Protein AF-A0A970FCV9-F1 (afdb_monomer_lite)

Structure (mmCIF, N/CA/C/O backbone):
data_AF-A0A970FCV9-F1
#
_entry.id   AF-A0A970FCV9-F1
#
loop_
_atom_site.group_PDB
_atom_site.id
_atom_site.type_symbol
_atom_site.label_atom_id
_atom_site.label_alt_id
_atom_site.label_comp_id
_atom_site.label_asym_id
_atom_site.label_entity_id
_atom_site.label_seq_id
_atom_site.pdbx_PDB_ins_code
_atom_site.Cartn_x
_atom_site.Cartn_y
_atom_site.Cartn_z
_atom_site.occupancy
_atom_site.B_iso_or_equiv
_atom_site.auth_seq_id
_atom_site.auth_comp_id
_atom_site.auth_asym_id
_atom_site.auth_atom_id
_atom_site.pdbx_PDB_model_num
ATOM 1 N N . PRO A 1 1 ? 2.434 33.959 -15.374 1.00 47.75 1 PRO A N 1
ATOM 2 C CA . PRO A 1 1 ? 2.103 32.748 -16.160 1.00 47.75 1 PRO A CA 1
ATOM 3 C C . PRO A 1 1 ? 0.996 31.926 -15.481 1.00 47.75 1 PRO A C 1
ATOM 5 O O . PRO A 1 1 ? 1.124 31.659 -14.286 1.00 47.75 1 PRO A O 1
ATOM 8 N N . PRO A 1 2 ? -0.089 31.556 -16.188 1.00 53.47 2 PRO A N 1
ATOM 9 C CA . PRO A 1 2 ? -1.050 30.593 -15.656 1.00 53.47 2 PRO A CA 1
ATOM 10 C C . PRO A 1 2 ? -0.272 29.344 -15.230 1.00 53.47 2 PRO A C 1
ATOM 12 O O . PRO A 1 2 ? 0.529 28.810 -15.999 1.00 53.47 2 PRO A O 1
ATOM 15 N N . GLY A 1 3 ? -0.393 28.981 -13.952 1.00 60.66 3 GLY A N 1
ATOM 16 C CA . GLY A 1 3 ? 0.390 27.909 -13.353 1.00 60.66 3 GLY A CA 1
ATOM 17 C C . GLY A 1 3 ? 0.149 26.617 -14.120 1.00 60.66 3 GLY A C 1
ATOM 18 O O . GLY A 1 3 ? -0.991 26.179 -14.240 1.00 60.66 3 GLY A O 1
ATOM 19 N N . ILE A 1 4 ? 1.213 26.035 -14.669 1.00 74.19 4 ILE A N 1
ATOM 20 C CA . ILE A 1 4 ? 1.148 24.752 -15.367 1.00 74.19 4 ILE A CA 1
ATOM 21 C C . ILE A 1 4 ? 0.508 23.741 -14.409 1.00 74.19 4 ILE A C 1
ATOM 23 O O . ILE A 1 4 ? 1.052 23.465 -13.339 1.00 74.19 4 ILE A O 1
ATOM 27 N N . ALA A 1 5 ? -0.663 23.219 -14.777 1.00 74.38 5 ALA A N 1
ATOM 28 C CA . ALA A 1 5 ? -1.365 22.219 -13.990 1.00 74.38 5 ALA A CA 1
ATOM 29 C C . ALA A 1 5 ? -0.569 20.907 -14.034 1.00 74.38 5 ALA A C 1
ATOM 31 O O . ALA A 1 5 ? -0.597 20.166 -15.017 1.00 74.38 5 ALA A O 1
ATOM 32 N N . LEU A 1 6 ? 0.193 20.641 -12.975 1.00 74.31 6 LEU A N 1
ATOM 33 C CA . LEU A 1 6 ? 0.969 19.414 -12.847 1.00 74.31 6 LEU A CA 1
ATOM 34 C C . LEU A 1 6 ? 0.022 18.232 -12.635 1.00 74.31 6 LEU A C 1
ATOM 36 O O . LEU A 1 6 ? -0.736 18.189 -11.668 1.00 74.31 6 LEU A O 1
ATOM 40 N N . GLN A 1 7 ? 0.089 17.252 -13.530 1.00 75.25 7 GLN A N 1
ATOM 41 C CA . GLN A 1 7 ? -0.664 16.011 -13.391 1.00 75.25 7 GLN A CA 1
ATOM 42 C C . GLN A 1 7 ? 0.050 15.050 -12.435 1.00 75.25 7 GLN A C 1
ATOM 44 O O . GLN A 1 7 ? 1.282 14.957 -12.425 1.00 75.25 7 GLN A O 1
ATOM 49 N N . ASN A 1 8 ? -0.720 14.294 -11.647 1.00 75.94 8 ASN A N 1
ATOM 50 C CA . ASN A 1 8 ? -0.153 13.209 -10.855 1.00 75.94 8 ASN A CA 1
ATOM 51 C C . ASN A 1 8 ? 0.311 12.082 -11.792 1.00 75.94 8 ASN A C 1
ATOM 53 O O . ASN A 1 8 ? -0.458 11.588 -12.609 1.00 75.94 8 ASN A O 1
ATOM 57 N N . THR A 1 9 ? 1.577 11.682 -11.684 1.00 84.19 9 THR A N 1
ATOM 58 C CA . THR A 1 9 ? 2.221 10.782 -12.661 1.00 84.19 9 THR A CA 1
ATOM 59 C C . THR A 1 9 ? 2.346 9.337 -12.192 1.00 84.19 9 THR A C 1
ATOM 61 O O . THR A 1 9 ? 2.865 8.501 -12.929 1.00 84.19 9 THR A O 1
ATOM 64 N N . TRP A 1 10 ? 1.927 9.030 -10.964 1.00 89.44 10 TRP A N 1
ATOM 65 C CA . TRP A 1 10 ? 2.081 7.704 -10.375 1.00 89.44 10 TRP A CA 1
ATOM 66 C C . TRP A 1 10 ? 1.060 7.475 -9.258 1.00 89.44 10 TRP A C 1
ATOM 68 O O . TRP A 1 10 ? 0.589 8.421 -8.629 1.00 89.44 10 TRP A O 1
ATOM 78 N N . ASN A 1 11 ? 0.762 6.206 -8.995 1.00 90.94 11 ASN A N 1
ATOM 79 C CA . ASN A 1 11 ? -0.079 5.757 -7.891 1.00 90.94 11 ASN A CA 1
ATOM 80 C C . ASN A 1 11 ? 0.560 4.516 -7.257 1.00 90.94 11 ASN A C 1
ATOM 82 O O . ASN A 1 11 ? 1.298 3.785 -7.925 1.00 90.94 11 ASN A O 1
ATOM 86 N N . LEU A 1 12 ? 0.275 4.283 -5.977 1.00 93.69 12 LEU A N 1
ATOM 87 C CA . LEU A 1 12 ? 0.682 3.083 -5.255 1.00 93.69 12 LEU A CA 1
ATOM 88 C C . LEU A 1 12 ? -0.563 2.258 -4.962 1.00 93.69 12 LEU A C 1
ATOM 90 O O . LEU A 1 12 ? -1.508 2.763 -4.364 1.00 93.69 12 LEU A O 1
ATOM 94 N N . TYR A 1 13 ? -0.545 0.996 -5.372 1.00 95.12 13 TYR A N 1
ATOM 95 C CA . TYR A 1 13 ? -1.676 0.097 -5.204 1.00 95.12 13 TYR A CA 1
ATOM 96 C C . TYR A 1 13 ? -1.314 -1.072 -4.295 1.00 95.12 13 TYR A C 1
ATOM 98 O O . TYR A 1 13 ? -0.190 -1.571 -4.321 1.00 95.12 13 TYR A O 1
ATOM 106 N N . THR A 1 14 ? -2.295 -1.525 -3.527 1.00 96.50 14 THR A N 1
ATOM 107 C CA . THR A 1 14 ? -2.275 -2.799 -2.805 1.00 96.50 14 THR A CA 1
ATOM 108 C C . THR A 1 14 ? -3.657 -3.447 -2.892 1.00 96.50 14 THR A C 1
ATOM 110 O O . THR A 1 14 ? -4.538 -2.936 -3.589 1.00 96.50 14 THR A O 1
ATOM 113 N N . ARG A 1 15 ? -3.865 -4.583 -2.227 1.00 97.19 15 ARG A N 1
ATOM 114 C CA . ARG A 1 15 ? -5.170 -5.249 -2.152 1.00 97.19 15 ARG A CA 1
ATOM 115 C C . ARG A 1 15 ? -5.536 -5.554 -0.712 1.00 97.19 15 ARG A C 1
ATOM 117 O O . ARG A 1 15 ? -4.658 -5.774 0.119 1.00 97.19 15 ARG A O 1
ATOM 124 N N . ILE A 1 16 ? -6.831 -5.588 -0.437 1.00 97.94 16 ILE A N 1
ATOM 125 C CA . ILE A 1 16 ? -7.349 -6.050 0.849 1.00 97.94 16 ILE A CA 1
ATOM 126 C C . ILE A 1 16 ? -7.140 -7.560 0.926 1.00 97.94 16 ILE A C 1
ATOM 128 O O . ILE A 1 16 ? -7.628 -8.294 0.070 1.00 97.94 16 ILE A O 1
ATOM 132 N N . ILE A 1 17 ? -6.391 -8.018 1.926 1.00 97.56 17 ILE A N 1
ATOM 133 C CA . ILE A 1 17 ? -6.074 -9.443 2.104 1.00 97.56 17 ILE A CA 1
ATOM 134 C C . ILE A 1 17 ? -6.972 -10.122 3.129 1.00 97.56 17 ILE A C 1
ATOM 136 O O . ILE A 1 17 ? -7.041 -11.343 3.135 1.00 97.56 17 ILE A O 1
ATOM 140 N N . GLN A 1 18 ? -7.634 -9.355 3.996 1.00 96.50 18 GLN A N 1
ATOM 141 C CA . GLN A 1 18 ? -8.592 -9.852 4.982 1.00 96.50 18 GLN A CA 1
ATOM 142 C C . GLN A 1 18 ? -9.610 -8.763 5.312 1.00 96.50 18 GLN A C 1
ATOM 144 O O . GLN A 1 18 ? -9.293 -7.574 5.236 1.00 96.50 18 GLN A O 1
ATOM 149 N N . VAL A 1 19 ? -10.813 -9.182 5.694 1.00 97.19 19 VAL A N 1
ATOM 150 C CA . VAL A 1 19 ? -11.896 -8.318 6.168 1.00 97.19 19 VAL A CA 1
ATOM 151 C C . VAL A 1 19 ? -12.484 -8.966 7.419 1.00 97.19 19 VAL A C 1
ATOM 153 O O . VAL A 1 19 ? -12.860 -10.135 7.381 1.00 97.19 19 VAL A O 1
ATOM 156 N N . HIS A 1 20 ? -12.549 -8.221 8.519 1.00 95.75 20 HIS A N 1
ATOM 157 C CA . HIS A 1 20 ? -13.033 -8.701 9.812 1.00 95.75 20 HIS A CA 1
ATOM 158 C C . HIS A 1 20 ? -14.116 -7.779 10.361 1.00 95.75 20 HIS A C 1
ATOM 160 O O . HIS A 1 20 ? -13.972 -6.558 10.311 1.00 95.75 20 HIS A O 1
ATOM 166 N N . GLN A 1 21 ? -15.181 -8.361 10.910 1.00 96.75 21 GLN A N 1
ATOM 167 C CA . GLN A 1 21 ? -16.080 -7.624 11.793 1.00 96.75 21 GLN A CA 1
ATOM 168 C C . GLN A 1 21 ? -15.427 -7.510 13.168 1.00 96.75 21 GLN A C 1
ATOM 170 O O . GLN A 1 21 ? -14.852 -8.478 13.661 1.00 96.75 21 GLN A O 1
ATOM 175 N N . VAL A 1 22 ? -15.497 -6.318 13.743 1.00 96.31 22 VAL A N 1
ATOM 176 C CA . VAL A 1 22 ? -14.912 -5.964 15.032 1.00 96.31 22 VAL A CA 1
ATOM 177 C C . VAL A 1 22 ? -15.999 -5.285 15.847 1.00 96.31 22 VAL A C 1
ATOM 179 O O . VAL A 1 22 ? -16.573 -4.288 15.400 1.00 96.31 22 VAL A O 1
ATOM 182 N N . ALA A 1 23 ? -16.296 -5.823 17.023 1.00 97.31 23 ALA A N 1
ATOM 183 C CA . ALA A 1 23 ? -17.310 -5.255 17.898 1.00 97.31 23 ALA A CA 1
ATOM 184 C C . ALA A 1 23 ? -16.804 -3.968 18.562 1.00 97.31 23 ALA A C 1
ATOM 186 O O . ALA A 1 23 ? -15.604 -3.775 18.794 1.00 97.31 23 ALA A O 1
ATOM 187 N N . LYS A 1 24 ? -17.727 -3.076 18.924 1.00 96.62 24 LYS A N 1
ATOM 188 C CA . LYS A 1 24 ? -17.396 -1.900 19.735 1.00 96.62 24 LYS A CA 1
ATOM 189 C C . LYS A 1 24 ? -16.631 -2.311 21.003 1.00 96.62 24 LYS A C 1
ATOM 191 O O . LYS A 1 24 ? -17.089 -3.143 21.777 1.00 96.62 24 LYS A O 1
ATOM 196 N N . GLY A 1 25 ? -15.507 -1.645 21.262 1.00 94.19 25 GLY A N 1
ATOM 197 C CA . GLY A 1 25 ? -14.649 -1.904 22.421 1.00 94.19 25 GLY A CA 1
ATOM 198 C C . GLY A 1 25 ? -13.520 -2.901 22.162 1.00 94.19 25 GLY A C 1
ATOM 199 O O . GLY A 1 25 ? -12.613 -2.997 22.987 1.00 94.19 25 GLY A O 1
ATOM 200 N N . GLU A 1 26 ? -13.510 -3.586 21.017 1.00 94.06 26 GLU A N 1
ATOM 201 C CA . GLU A 1 26 ? -12.419 -4.489 20.663 1.00 94.06 26 GLU A CA 1
ATOM 202 C C . GLU A 1 26 ? -11.187 -3.729 20.138 1.00 94.06 26 GLU A C 1
ATOM 204 O O . GLU A 1 26 ? -11.312 -2.702 19.453 1.00 94.06 26 GLU A O 1
ATOM 209 N N . PRO A 1 27 ? -9.972 -4.212 20.451 1.00 92.44 27 PRO A N 1
ATOM 210 C CA . PRO A 1 27 ? -8.745 -3.621 19.946 1.00 92.44 27 PRO A CA 1
ATOM 211 C C . PRO A 1 27 ? -8.467 -4.016 18.490 1.00 92.44 27 PRO A C 1
ATOM 213 O O . PRO A 1 27 ? -8.652 -5.163 18.091 1.00 92.44 27 PRO A O 1
ATOM 216 N N . VAL A 1 28 ? -7.924 -3.081 17.706 1.00 89.62 28 VAL A N 1
ATOM 217 C CA . VAL A 1 28 ? -7.549 -3.286 16.298 1.00 89.62 28 VAL A CA 1
ATOM 218 C C . VAL A 1 28 ? -6.097 -2.899 16.051 1.00 89.62 28 VAL A C 1
ATOM 220 O O . VAL A 1 28 ? -5.615 -1.840 16.469 1.00 89.62 28 VAL A O 1
ATOM 223 N N . GLY A 1 29 ? -5.423 -3.736 15.267 1.00 83.25 29 GLY A N 1
ATOM 224 C CA . GLY A 1 29 ? -4.111 -3.444 14.712 1.00 83.25 29 GLY A CA 1
ATOM 225 C C . GLY A 1 29 ? -2.968 -3.606 15.709 1.00 83.25 29 GLY A C 1
ATOM 226 O O . GLY A 1 29 ? -3.083 -4.209 16.777 1.00 83.25 29 GLY A O 1
ATOM 227 N N . TYR A 1 30 ? -1.807 -3.087 15.320 1.00 78.38 30 TYR A N 1
ATOM 228 C CA . TYR A 1 30 ? -0.571 -3.327 16.051 1.00 78.38 30 TYR A CA 1
ATOM 229 C C . TYR A 1 30 ? -0.560 -2.632 17.417 1.00 78.38 30 TYR A C 1
ATOM 231 O O . TYR A 1 30 ? -0.863 -1.439 17.526 1.00 78.38 30 TYR A O 1
ATOM 239 N N . ASN A 1 31 ? -0.147 -3.377 18.448 1.00 80.75 31 ASN A N 1
ATOM 240 C CA . ASN A 1 31 ? -0.062 -2.913 19.835 1.00 80.75 31 ASN A CA 1
ATOM 241 C C . ASN A 1 31 ? -1.402 -2.394 20.402 1.00 80.75 31 ASN A C 1
ATOM 243 O O . ASN A 1 31 ? -1.397 -1.505 21.248 1.00 80.75 31 ASN A O 1
ATOM 247 N N . GLN A 1 32 ? -2.538 -2.885 19.882 1.00 82.12 32 GLN A N 1
ATOM 248 C CA . GLN A 1 32 ? -3.888 -2.534 20.356 1.00 82.12 32 GLN A CA 1
ATOM 249 C C . GLN A 1 32 ? -4.126 -1.014 20.459 1.00 82.12 32 GLN A C 1
ATOM 251 O O . GLN A 1 32 ? -4.866 -0.527 21.306 1.00 82.12 32 GLN A O 1
ATOM 256 N N . ALA A 1 33 ? -3.462 -0.240 19.594 1.00 78.94 33 ALA A N 1
ATOM 257 C CA . ALA A 1 33 ? -3.415 1.216 19.705 1.00 78.94 33 ALA A CA 1
ATOM 258 C C . ALA A 1 33 ? -4.730 1.906 19.308 1.00 78.94 33 ALA A C 1
ATOM 260 O O . ALA A 1 33 ? -4.865 3.117 19.480 1.00 78.94 33 ALA A O 1
ATOM 261 N N . TYR A 1 34 ? -5.673 1.158 18.741 1.00 86.12 34 TYR A N 1
ATOM 262 C CA . TYR A 1 34 ? -7.007 1.624 18.403 1.00 86.12 34 TYR A CA 1
ATOM 263 C C . TYR A 1 34 ? -8.034 0.690 19.028 1.00 86.12 34 TYR A C 1
ATOM 265 O O . TYR A 1 34 ? -7.924 -0.523 18.887 1.00 86.12 34 TYR A O 1
ATOM 273 N N . ILE A 1 35 ? -9.035 1.278 19.674 1.00 92.12 35 ILE A N 1
ATOM 274 C CA . ILE A 1 35 ? -10.217 0.587 20.184 1.00 92.12 35 ILE A CA 1
ATOM 275 C C . ILE A 1 35 ? -11.398 0.989 19.305 1.00 92.12 35 ILE A C 1
ATOM 277 O O . ILE A 1 35 ? -11.631 2.186 19.092 1.00 92.12 35 ILE A O 1
ATOM 281 N N . ALA A 1 36 ? -12.134 0.006 18.793 1.00 92.19 36 ALA A N 1
ATOM 282 C CA . ALA A 1 36 ? -13.289 0.242 17.941 1.00 92.19 36 ALA A CA 1
ATOM 283 C C . ALA A 1 36 ? -14.363 1.047 18.688 1.00 92.19 36 ALA A C 1
ATOM 285 O O . ALA A 1 36 ? -14.832 0.667 19.761 1.00 92.19 36 ALA A O 1
ATOM 286 N N . LYS A 1 37 ? -14.751 2.199 18.128 1.00 92.50 37 LYS A N 1
ATOM 287 C CA . LYS A 1 37 ? -15.739 3.106 18.748 1.00 92.50 37 LYS A CA 1
ATOM 288 C C . LYS A 1 37 ? -17.189 2.694 18.473 1.00 92.50 37 LYS A C 1
ATOM 290 O O . LYS A 1 37 ? -18.099 3.145 19.170 1.00 92.50 37 LYS A O 1
ATOM 295 N N . ARG A 1 38 ? -17.381 1.850 17.465 1.00 95.44 38 ARG A N 1
ATOM 296 C CA . ARG A 1 38 ? -18.639 1.260 17.007 1.00 95.44 38 ARG A CA 1
ATOM 297 C C . ARG A 1 38 ? -18.346 -0.139 16.477 1.00 95.44 38 ARG A C 1
ATOM 299 O O . ARG A 1 38 ? -17.176 -0.474 16.299 1.00 95.44 38 ARG A O 1
ATOM 306 N N . ASP A 1 39 ? -19.397 -0.895 16.199 1.00 96.56 39 ASP A N 1
ATOM 307 C CA . ASP A 1 39 ? -19.258 -2.105 15.399 1.00 96.56 39 ASP A CA 1
ATOM 308 C C . ASP A 1 39 ? -18.726 -1.701 14.027 1.00 96.56 39 ASP A C 1
ATOM 310 O O . ASP A 1 39 ? -19.266 -0.809 13.362 1.00 96.56 39 ASP A O 1
ATOM 314 N N . SER A 1 40 ? -17.598 -2.292 13.666 1.00 96.62 40 SER A N 1
ATOM 315 C CA . SER A 1 40 ? -16.775 -1.846 12.559 1.00 96.62 40 SER A CA 1
ATOM 316 C C . SER A 1 40 ? -16.387 -3.005 11.665 1.00 96.62 40 SER A C 1
ATOM 318 O O . SER A 1 40 ? -16.182 -4.132 12.110 1.00 96.62 40 SER A O 1
ATOM 320 N N . LEU A 1 41 ? -16.230 -2.699 10.384 1.00 97.44 41 LEU A N 1
ATOM 321 C CA . LEU A 1 41 ? -15.649 -3.610 9.419 1.00 97.44 41 LEU A CA 1
ATOM 322 C C . LEU A 1 41 ? -14.223 -3.165 9.110 1.00 97.44 41 LEU A C 1
ATOM 324 O O . LEU A 1 41 ? -14.007 -2.093 8.547 1.00 97.44 41 LEU A O 1
ATOM 328 N N . ILE A 1 42 ? -13.246 -3.989 9.465 1.00 97.19 42 ILE A N 1
ATOM 329 C CA . ILE A 1 42 ? -11.829 -3.671 9.327 1.00 97.19 42 ILE A CA 1
ATOM 330 C C . ILE A 1 42 ? -11.206 -4.493 8.205 1.00 97.19 42 ILE A C 1
ATOM 332 O O . ILE A 1 42 ? -11.220 -5.722 8.230 1.00 97.19 42 ILE A O 1
ATOM 336 N N . GLY A 1 43 ? -10.608 -3.804 7.236 1.00 97.06 43 GLY A N 1
ATOM 337 C CA . GLY A 1 43 ? -9.759 -4.403 6.214 1.00 97.06 43 GLY A CA 1
ATOM 338 C C . GLY A 1 43 ? -8.296 -4.447 6.642 1.00 97.06 43 GLY A C 1
ATOM 339 O O . GLY A 1 43 ? -7.797 -3.502 7.251 1.00 97.06 43 GLY A O 1
ATOM 340 N N . VAL A 1 44 ? -7.582 -5.506 6.271 1.00 96.56 44 VAL A N 1
ATOM 341 C CA . VAL A 1 44 ? -6.119 -5.590 6.400 1.00 96.56 44 VAL A CA 1
ATOM 342 C C . VAL A 1 44 ? -5.493 -5.452 5.019 1.00 96.56 44 VAL A C 1
ATOM 344 O O . VAL A 1 44 ? -5.898 -6.141 4.078 1.00 96.56 44 VAL A O 1
ATOM 347 N N . ILE A 1 45 ? -4.492 -4.579 4.896 1.00 96.69 45 ILE A N 1
ATOM 348 C CA . ILE A 1 45 ? -3.707 -4.408 3.668 1.00 96.69 45 ILE A CA 1
ATOM 349 C C . ILE A 1 45 ? -2.219 -4.713 3.918 1.00 96.69 45 ILE A C 1
ATOM 351 O O . ILE A 1 45 ? -1.678 -4.294 4.946 1.00 96.69 45 ILE A O 1
ATOM 355 N N . PRO A 1 46 ? -1.529 -5.415 2.994 1.00 95.75 46 PRO A N 1
ATOM 356 C CA . PRO A 1 46 ? -0.145 -5.860 3.147 1.00 95.75 46 PRO A CA 1
ATOM 357 C C . PRO A 1 46 ? 0.840 -4.757 2.757 1.00 95.75 46 PRO A C 1
ATOM 359 O O . PRO A 1 46 ? 1.625 -4.887 1.819 1.00 95.75 46 PRO A O 1
ATOM 362 N N . ILE A 1 47 ? 0.739 -3.619 3.433 1.00 93.19 47 ILE A N 1
ATOM 363 C CA . ILE A 1 47 ? 1.686 -2.526 3.286 1.00 93.19 47 ILE A CA 1
ATOM 364 C C . ILE A 1 47 ? 1.908 -1.854 4.635 1.00 93.19 47 ILE A C 1
ATOM 366 O O . ILE A 1 47 ? 0.968 -1.639 5.402 1.00 93.19 47 ILE A O 1
ATOM 370 N N . GLY A 1 48 ? 3.158 -1.524 4.936 1.00 91.31 48 GLY A N 1
ATOM 371 C CA . GLY A 1 48 ? 3.515 -0.896 6.202 1.00 91.31 48 GLY A CA 1
ATOM 372 C C . GLY A 1 48 ? 4.522 0.233 6.057 1.00 91.31 48 GLY A C 1
ATOM 373 O O . GLY A 1 48 ? 4.811 0.713 4.957 1.00 91.31 48 GLY A O 1
ATOM 374 N N . TYR A 1 49 ? 5.093 0.668 7.178 1.00 88.44 49 TYR A N 1
ATOM 375 C CA . TYR A 1 49 ? 6.085 1.743 7.140 1.00 88.44 49 TYR A CA 1
ATOM 376 C C . TYR A 1 49 ? 7.363 1.326 6.401 1.00 88.44 49 TYR A C 1
ATOM 378 O O . TYR A 1 49 ? 7.998 2.174 5.782 1.00 88.44 49 TYR A O 1
ATOM 386 N N . SER A 1 50 ? 7.716 0.030 6.379 1.00 88.19 50 SER A N 1
ATOM 387 C CA . SER A 1 50 ? 8.887 -0.461 5.627 1.00 88.19 50 SER A CA 1
ATOM 388 C C . SER A 1 50 ? 8.731 -0.314 4.109 1.00 88.19 50 SER A C 1
ATOM 390 O O . SER A 1 50 ? 9.722 -0.331 3.378 1.00 88.19 50 SER A O 1
ATOM 392 N N . ASP A 1 51 ? 7.497 -0.123 3.643 1.00 90.25 51 ASP A N 1
ATOM 393 C CA . ASP A 1 51 ? 7.135 0.100 2.246 1.00 90.25 51 ASP A CA 1
ATOM 394 C C . ASP A 1 51 ? 7.045 1.580 1.870 1.00 90.25 51 ASP A C 1
ATOM 396 O O . ASP A 1 51 ? 6.873 1.901 0.694 1.00 90.25 51 ASP A O 1
ATOM 400 N N . GLY A 1 52 ? 7.180 2.480 2.848 1.00 83.31 52 GLY A N 1
ATOM 401 C CA . GLY A 1 52 ? 7.075 3.925 2.653 1.00 83.31 52 GLY A CA 1
ATOM 402 C C . GLY A 1 52 ? 5.768 4.549 3.136 1.00 83.31 52 GLY A C 1
ATOM 403 O O . GLY A 1 52 ? 5.577 5.756 2.960 1.00 83.31 52 GLY A O 1
ATOM 404 N N . LEU A 1 53 ? 4.858 3.773 3.734 1.00 85.06 53 LEU A N 1
ATOM 405 C CA . LEU A 1 53 ? 3.587 4.294 4.237 1.00 85.06 53 LEU A CA 1
ATOM 406 C C . LEU A 1 53 ? 3.782 5.060 5.553 1.00 85.06 53 LEU A C 1
ATOM 408 O O . LEU A 1 53 ? 4.347 4.542 6.510 1.00 85.06 53 LEU A O 1
ATOM 412 N N . GLY A 1 54 ? 3.294 6.301 5.618 1.00 75.00 54 GLY A N 1
ATOM 413 C CA . GLY A 1 54 ? 3.358 7.120 6.837 1.00 75.00 54 GLY A CA 1
ATOM 414 C C . GLY A 1 54 ? 4.751 7.663 7.185 1.00 75.00 54 GLY A C 1
ATOM 415 O O . GLY A 1 54 ? 4.881 8.412 8.152 1.00 75.00 54 GLY A O 1
ATOM 416 N N . LEU A 1 55 ? 5.781 7.357 6.387 1.00 67.12 55 LEU A N 1
ATOM 417 C CA . LEU A 1 55 ? 7.105 7.954 6.535 1.00 67.12 55 LEU A CA 1
ATOM 418 C C . LEU A 1 55 ? 7.101 9.385 5.978 1.00 67.12 55 LEU A C 1
ATOM 420 O O . LEU A 1 55 ? 6.979 9.617 4.772 1.00 67.12 55 LEU A O 1
ATOM 424 N N . ALA A 1 56 ? 7.252 10.359 6.871 1.00 60.38 56 ALA A N 1
ATOM 425 C CA . ALA A 1 56 ? 7.626 11.721 6.519 1.00 60.38 56 ALA A CA 1
ATOM 426 C C . ALA A 1 56 ? 9.128 11.903 6.803 1.00 60.38 56 ALA A C 1
ATOM 428 O O . ALA A 1 56 ? 9.598 11.407 7.824 1.00 60.38 56 ALA A O 1
ATOM 429 N N . PRO A 1 57 ? 9.887 12.591 5.930 1.00 56.06 57 PRO A N 1
ATOM 430 C CA . PRO A 1 57 ? 11.280 12.912 6.201 1.00 56.06 57 PRO A CA 1
ATOM 431 C C . PRO A 1 57 ? 11.357 13.746 7.477 1.00 56.06 57 PRO A C 1
ATOM 433 O O . PRO A 1 57 ? 10.693 14.778 7.573 1.00 56.06 57 PRO A O 1
ATOM 436 N N . GLU A 1 58 ? 12.149 13.282 8.439 1.00 50.56 58 GLU A N 1
ATOM 437 C CA . GLU A 1 58 ? 12.478 14.034 9.640 1.00 50.56 58 GLU A CA 1
ATOM 438 C C . GLU A 1 58 ? 13.538 15.067 9.269 1.00 50.56 58 GLU A C 1
ATOM 440 O O . GLU A 1 58 ? 14.721 14.759 9.154 1.00 50.56 58 GLU A O 1
ATOM 445 N N . ASN A 1 59 ? 13.119 16.310 9.050 1.00 48.88 59 ASN A N 1
ATOM 446 C CA . ASN A 1 59 ? 14.076 17.406 9.104 1.00 48.88 59 ASN A CA 1
ATOM 447 C C . ASN A 1 59 ? 14.13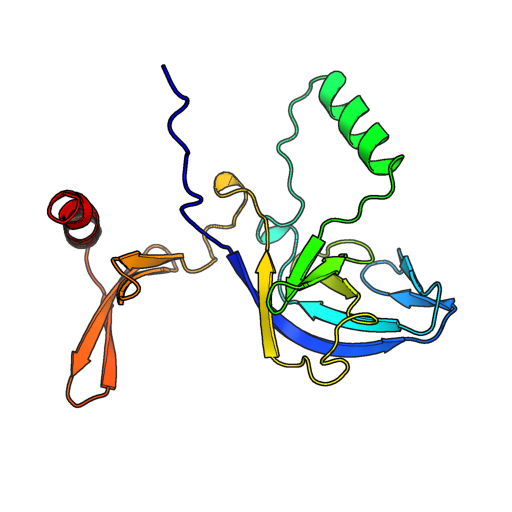0 17.850 10.573 1.00 48.88 59 ASN A C 1
ATOM 449 O O . ASN A 1 59 ? 13.074 18.099 11.156 1.00 48.88 59 ASN A O 1
ATOM 453 N N . HIS A 1 60 ? 15.329 17.998 11.152 1.00 55.56 60 HIS A N 1
ATOM 454 C CA . HIS A 1 60 ? 15.594 18.482 12.525 1.00 55.56 60 HIS A CA 1
ATOM 455 C C . HIS A 1 60 ? 15.161 19.951 12.772 1.00 55.56 60 HIS A C 1
ATOM 457 O O . HIS A 1 60 ? 15.811 20.710 13.482 1.00 55.56 60 HIS A O 1
ATOM 463 N N . SER A 1 61 ? 14.062 20.403 12.171 1.00 61.72 61 SER A N 1
ATOM 464 C CA . SER A 1 61 ? 13.494 21.723 12.400 1.00 61.72 61 SER A CA 1
ATOM 465 C C . SER A 1 61 ? 12.370 21.635 13.426 1.00 61.72 61 SER A C 1
ATOM 467 O O . SER A 1 61 ? 11.402 20.892 13.248 1.00 61.72 61 SER A O 1
ATOM 469 N N . LEU A 1 62 ? 12.451 22.479 14.454 1.00 62.22 62 LEU A N 1
ATOM 470 C CA . LEU A 1 62 ? 11.432 22.654 15.493 1.00 62.22 62 LEU A CA 1
ATOM 471 C C . LEU A 1 62 ? 10.014 22.845 14.908 1.00 62.22 62 LEU A C 1
ATOM 473 O O . LEU A 1 62 ? 9.030 22.352 15.454 1.00 62.22 62 LEU A O 1
ATOM 477 N N . ARG A 1 63 ? 9.902 23.483 13.732 1.00 62.66 63 ARG A N 1
ATOM 478 C CA . ARG A 1 63 ? 8.635 23.663 12.996 1.00 62.66 63 ARG A CA 1
ATOM 479 C C . ARG A 1 63 ? 7.988 22.349 12.555 1.00 62.66 63 ARG A C 1
ATOM 481 O O . ARG A 1 63 ? 6.763 22.263 12.525 1.00 62.66 63 ARG A O 1
ATOM 488 N N . GLN A 1 64 ? 8.776 21.347 12.170 1.00 60.62 64 GLN A N 1
ATOM 489 C CA . GLN A 1 64 ? 8.246 20.043 11.766 1.00 60.62 64 GLN A CA 1
ATOM 490 C C . GLN A 1 64 ? 7.806 19.220 12.972 1.00 60.62 64 GLN A C 1
ATOM 492 O O . GLN A 1 64 ? 6.755 18.591 12.895 1.00 60.62 64 GLN A O 1
ATOM 497 N N . TYR A 1 65 ? 8.548 19.287 14.082 1.00 60.69 65 TYR A N 1
ATOM 498 C CA . TYR A 1 65 ? 8.122 18.695 15.348 1.00 60.69 65 TYR A CA 1
ATOM 499 C C . TYR A 1 65 ? 6.766 19.266 15.771 1.00 60.69 65 TYR A C 1
ATOM 501 O O . TYR A 1 65 ? 5.810 18.515 15.929 1.00 60.69 65 TYR A O 1
ATOM 509 N N . LEU A 1 66 ? 6.633 20.598 15.792 1.00 63.22 66 LEU A N 1
ATOM 510 C CA . LEU A 1 66 ? 5.364 21.268 16.086 1.00 63.22 66 LEU A CA 1
ATOM 511 C C . LEU A 1 66 ? 4.250 20.874 15.106 1.00 63.22 66 LEU A C 1
ATOM 513 O O . LEU A 1 66 ? 3.138 20.614 15.545 1.00 63.22 66 LEU A O 1
ATOM 517 N N . ARG A 1 67 ? 4.520 20.753 13.795 1.00 64.00 67 ARG A N 1
ATOM 518 C CA . ARG A 1 67 ? 3.522 20.251 12.827 1.00 64.00 67 ARG A CA 1
ATOM 519 C C . ARG A 1 67 ? 3.130 18.800 13.084 1.00 64.00 67 ARG A C 1
ATOM 521 O O . ARG A 1 67 ? 1.952 18.497 12.974 1.00 64.00 67 ARG A O 1
ATOM 528 N N . LYS A 1 68 ? 4.075 17.913 13.402 1.00 60.78 68 LYS A N 1
ATOM 529 C CA . LYS A 1 68 ? 3.796 16.505 13.721 1.00 60.78 68 LYS A CA 1
ATOM 530 C C . LYS A 1 68 ? 2.929 16.427 14.977 1.00 60.78 68 LYS A C 1
ATOM 532 O O . LYS A 1 68 ? 1.907 15.756 14.949 1.00 60.78 68 LYS A O 1
ATOM 537 N N . THR A 1 69 ? 3.251 17.201 16.013 1.00 58.78 69 THR A N 1
ATOM 538 C CA . THR A 1 69 ? 2.444 17.320 17.237 1.00 58.78 69 THR A CA 1
ATOM 539 C C . THR A 1 69 ? 1.061 17.913 16.958 1.00 58.78 69 THR A C 1
ATOM 541 O O . THR A 1 69 ? 0.069 17.373 17.426 1.00 58.78 69 THR A O 1
ATOM 544 N N . LEU A 1 70 ? 0.953 18.956 16.129 1.00 59.50 70 LEU A N 1
ATOM 545 C CA . LEU A 1 70 ? -0.329 19.544 15.717 1.00 59.50 70 LEU A CA 1
ATOM 546 C C . LEU A 1 70 ? -1.172 18.587 14.860 1.00 59.50 70 LEU A C 1
ATOM 548 O O . LEU A 1 70 ? -2.382 18.543 15.028 1.00 59.50 70 LEU A O 1
ATOM 552 N N . ILE A 1 71 ? -0.559 17.792 13.982 1.00 58.59 71 ILE A N 1
ATOM 553 C CA . ILE A 1 71 ? -1.240 16.734 13.215 1.00 58.59 71 ILE A CA 1
ATOM 554 C C . ILE A 1 71 ? -1.641 15.569 14.130 1.00 58.59 71 ILE A C 1
ATOM 556 O O . ILE A 1 71 ? -2.663 14.944 13.898 1.00 58.59 71 ILE A O 1
ATOM 560 N N . HIS A 1 72 ? -0.884 15.275 15.186 1.00 55.28 72 HIS A N 1
ATOM 561 C CA . HIS A 1 72 ? -1.327 14.326 16.210 1.00 55.28 72 HIS A CA 1
ATOM 562 C C . HIS A 1 72 ? -2.497 14.877 17.042 1.00 55.28 72 HIS A C 1
ATOM 564 O O . HIS A 1 72 ? -3.356 14.104 17.458 1.00 55.28 72 HIS A O 1
ATOM 570 N N . LEU A 1 73 ? -2.556 16.195 17.258 1.00 50.81 73 LEU A N 1
ATOM 571 C CA . LEU A 1 73 ? -3.659 16.865 17.955 1.00 50.81 73 LEU A CA 1
ATOM 572 C C . LEU A 1 73 ? -4.927 16.928 17.086 1.00 50.81 73 LEU A C 1
ATOM 574 O O . LEU A 1 73 ? -6.026 16.644 17.564 1.00 50.81 73 LEU A O 1
ATOM 578 N N . VAL A 1 74 ? -4.782 17.237 15.796 1.00 52.50 74 VAL A N 1
ATOM 579 C CA . VAL A 1 74 ? -5.865 17.201 14.807 1.00 52.50 74 VAL A CA 1
ATOM 580 C C . VAL A 1 74 ? -5.994 15.768 14.293 1.00 52.50 74 VAL A C 1
ATOM 582 O O . VAL A 1 74 ? -5.292 15.397 13.365 1.00 52.50 74 VAL A O 1
ATOM 585 N N . HIS A 1 75 ? -6.883 14.968 14.889 1.00 55.81 75 HIS A N 1
ATOM 586 C CA . HIS A 1 75 ? -7.168 13.563 14.541 1.00 55.81 75 HIS A CA 1
ATOM 587 C C . HIS A 1 75 ? -7.594 13.361 13.069 1.00 55.81 75 HIS A C 1
ATOM 589 O O . HIS A 1 75 ? -8.744 13.042 12.779 1.00 55.81 75 HIS A O 1
ATOM 595 N N . ASN A 1 76 ? -6.679 13.526 12.118 1.00 64.25 76 ASN A N 1
ATOM 596 C CA . ASN A 1 76 ? -6.919 13.241 10.715 1.00 64.25 76 ASN A CA 1
ATOM 597 C C . ASN A 1 76 ? -6.113 11.993 10.347 1.00 64.25 76 ASN A C 1
ATOM 599 O O . ASN A 1 76 ? -4.924 12.108 10.022 1.00 64.25 76 ASN A O 1
ATOM 603 N N . PRO A 1 77 ? -6.704 10.791 10.486 1.00 74.12 77 PRO A N 1
ATOM 604 C CA . PRO A 1 77 ? -6.015 9.562 10.132 1.00 74.12 77 PRO A CA 1
ATOM 605 C C . PRO A 1 77 ? -5.587 9.622 8.667 1.00 74.12 77 PRO A C 1
ATOM 607 O O . PRO A 1 77 ? -6.269 10.202 7.820 1.00 74.12 77 PRO A O 1
ATOM 610 N N . LEU A 1 78 ? -4.443 9.010 8.359 1.00 86.00 78 LEU A N 1
ATOM 611 C CA . LEU A 1 78 ? -4.055 8.781 6.970 1.00 86.00 78 LEU A CA 1
ATOM 612 C C . LEU A 1 78 ? -5.196 8.049 6.262 1.00 86.00 78 LEU A C 1
ATOM 614 O O . LEU A 1 78 ? -5.787 7.138 6.831 1.00 86.00 78 LEU A O 1
ATOM 618 N N . GLN A 1 79 ? -5.506 8.450 5.034 1.00 91.12 79 GLN A N 1
ATOM 619 C CA . GLN A 1 79 ? -6.612 7.873 4.277 1.00 91.12 79 GLN A CA 1
ATOM 620 C C . GLN A 1 79 ? -6.079 7.146 3.047 1.00 91.12 79 GLN A C 1
ATOM 622 O O . GLN A 1 79 ? -5.147 7.613 2.380 1.00 91.12 79 GLN A O 1
ATOM 627 N N . VAL A 1 80 ? -6.691 6.007 2.752 1.00 94.44 80 VAL A N 1
ATOM 628 C CA . VAL A 1 80 ? -6.523 5.265 1.503 1.00 94.44 80 VAL A CA 1
ATOM 629 C C . VAL A 1 80 ? -7.813 5.350 0.700 1.00 94.44 80 VAL A C 1
ATOM 631 O O . VAL A 1 80 ? -8.836 5.782 1.221 1.00 94.44 80 VAL A O 1
ATOM 634 N N . SER A 1 81 ? -7.780 4.947 -0.566 1.00 96.19 81 SER A N 1
ATOM 635 C CA . SER A 1 81 ? -8.978 4.906 -1.396 1.00 96.19 81 SER A CA 1
ATOM 636 C C . SER A 1 81 ? -9.273 3.496 -1.888 1.00 96.19 81 SER A C 1
ATOM 638 O O . SER A 1 81 ? -8.393 2.849 -2.452 1.00 96.19 81 SER A O 1
ATOM 640 N N . VAL A 1 82 ? -10.510 3.046 -1.700 1.00 96.75 82 VAL A N 1
ATOM 641 C CA . VAL A 1 82 ? -11.059 1.797 -2.240 1.00 96.75 82 VAL A CA 1
ATOM 642 C C . VAL A 1 82 ? -12.190 2.194 -3.183 1.00 96.75 82 VAL A C 1
ATOM 644 O O . VAL A 1 82 ? -13.068 2.945 -2.782 1.00 96.75 82 VAL A O 1
ATOM 647 N N . ASP A 1 83 ? -12.120 1.812 -4.459 1.00 93.75 83 ASP A N 1
ATOM 648 C CA . ASP A 1 83 ? -13.087 2.223 -5.499 1.00 93.75 83 ASP A CA 1
ATOM 649 C C . ASP A 1 83 ? -13.357 3.742 -5.587 1.00 93.75 83 ASP A C 1
ATOM 651 O O . ASP A 1 83 ? -14.455 4.184 -5.913 1.00 93.75 83 ASP A O 1
ATOM 655 N N . GLY A 1 84 ? -12.361 4.576 -5.271 1.00 92.88 84 GLY A N 1
ATOM 656 C CA . GLY A 1 84 ? -12.524 6.036 -5.229 1.00 92.88 84 GLY A CA 1
ATOM 657 C C . GLY A 1 84 ? -13.122 6.572 -3.921 1.00 92.88 84 GLY A C 1
ATOM 658 O O . GLY A 1 84 ? -13.093 7.780 -3.693 1.00 92.88 84 GLY A O 1
ATOM 659 N N . ILE A 1 85 ? -13.578 5.696 -3.026 1.00 94.81 85 ILE A N 1
ATOM 660 C CA . ILE A 1 85 ? -14.123 6.030 -1.708 1.00 94.81 85 ILE A CA 1
ATOM 661 C C . ILE A 1 85 ? -12.983 6.085 -0.697 1.00 94.81 85 ILE A C 1
ATOM 663 O O . ILE A 1 85 ? -12.086 5.244 -0.710 1.00 94.81 85 ILE A O 1
ATOM 667 N N . SER A 1 86 ? -12.980 7.114 0.147 1.00 95.00 86 SER A N 1
ATOM 668 C CA . SER A 1 86 ? -11.919 7.323 1.129 1.00 95.00 86 SER A CA 1
ATOM 669 C C . SER A 1 86 ? -12.168 6.493 2.386 1.00 95.00 86 SER A C 1
ATOM 671 O O . SER A 1 86 ? -13.217 6.620 3.011 1.00 95.00 86 SER A O 1
ATOM 673 N N . CYS A 1 87 ? -11.188 5.683 2.774 1.00 95.44 87 CYS A N 1
ATOM 674 C CA . CYS A 1 87 ? -11.229 4.824 3.952 1.00 95.44 87 CYS A CA 1
ATOM 675 C C . CYS A 1 87 ? -10.063 5.195 4.885 1.00 95.44 87 CYS A C 1
ATOM 677 O O . CYS A 1 87 ? -8.909 5.234 4.435 1.00 95.44 87 CYS A O 1
ATOM 679 N N . PRO A 1 88 ? -10.311 5.495 6.170 1.00 94.19 88 PRO A N 1
ATOM 680 C CA . PRO A 1 88 ? -9.248 5.882 7.086 1.00 94.19 88 PRO A CA 1
ATOM 681 C C . PRO A 1 88 ? -8.432 4.665 7.536 1.00 94.19 88 PRO A C 1
ATOM 683 O O . PRO A 1 88 ? -8.965 3.584 7.774 1.00 94.19 88 PRO A O 1
ATOM 686 N N . ILE A 1 89 ? -7.125 4.858 7.695 1.00 93.12 89 ILE A N 1
ATOM 687 C CA . ILE A 1 89 ? -6.236 3.902 8.355 1.00 93.12 89 ILE A CA 1
ATOM 688 C C . ILE A 1 89 ? -6.483 3.992 9.861 1.00 93.12 89 ILE A C 1
ATOM 690 O O . ILE A 1 89 ? -6.422 5.078 10.443 1.00 93.12 89 ILE A O 1
ATOM 694 N N . VAL A 1 90 ? -6.727 2.847 10.491 1.00 92.06 90 VAL A N 1
ATOM 695 C CA . VAL A 1 90 ? -6.958 2.728 11.934 1.00 92.06 90 VAL A CA 1
ATOM 696 C C . VAL A 1 90 ? -5.832 1.949 12.608 1.00 92.06 90 VAL A C 1
ATOM 698 O O . VAL A 1 90 ? -5.225 1.050 12.026 1.00 92.06 90 VAL A O 1
ATOM 701 N N . GLY A 1 91 ? -5.540 2.308 13.858 1.00 87.88 91 GLY A N 1
ATOM 702 C CA . GLY A 1 91 ? -4.422 1.737 14.609 1.00 87.88 91 GLY A CA 1
ATOM 703 C C . GLY A 1 91 ? -3.050 2.220 14.132 1.00 87.88 91 GLY A C 1
ATOM 704 O O . GLY A 1 91 ? -2.914 3.152 13.337 1.00 87.88 91 GLY A O 1
ATOM 705 N N . LYS A 1 92 ? -1.996 1.597 14.668 1.00 85.88 92 LYS A N 1
ATOM 706 C CA . LYS A 1 92 ? -0.616 1.865 14.245 1.00 85.88 92 LYS A CA 1
ATOM 707 C C . LYS A 1 92 ? -0.313 1.126 12.944 1.00 85.88 92 LYS A C 1
ATOM 709 O O . LYS A 1 92 ? -0.635 -0.052 12.801 1.00 85.88 92 LYS A O 1
ATOM 714 N N . ILE A 1 93 ? 0.377 1.805 12.031 1.00 89.69 93 ILE A N 1
ATOM 715 C CA . ILE A 1 93 ? 0.954 1.187 10.835 1.00 89.69 93 ILE A CA 1
ATOM 716 C C . ILE A 1 93 ? 2.092 0.268 11.295 1.00 89.69 93 ILE A C 1
ATOM 718 O O . ILE A 1 93 ? 3.057 0.740 11.898 1.00 89.69 93 ILE A O 1
ATOM 722 N N . ALA A 1 94 ? 1.974 -1.035 11.041 1.00 89.31 94 ALA A N 1
ATOM 723 C CA . ALA A 1 94 ? 3.018 -2.002 11.356 1.00 89.31 94 ALA A CA 1
ATOM 724 C C . ALA A 1 94 ? 4.101 -2.010 10.265 1.00 89.31 94 ALA A C 1
ATOM 726 O O . ALA A 1 94 ? 4.039 -1.265 9.284 1.00 89.31 94 ALA A O 1
ATOM 727 N N . MET A 1 95 ? 5.107 -2.875 10.417 1.00 90.44 95 MET A N 1
ATOM 728 C CA . MET A 1 95 ? 6.226 -2.943 9.475 1.00 90.44 95 MET A CA 1
ATOM 729 C C . MET A 1 95 ? 5.777 -3.273 8.048 1.00 90.44 95 MET A C 1
ATOM 731 O O . MET A 1 95 ? 6.245 -2.627 7.112 1.00 90.44 95 MET A O 1
ATOM 735 N N . GLY A 1 96 ? 4.862 -4.233 7.884 1.00 90.94 96 GLY A N 1
ATOM 736 C CA . GLY A 1 96 ? 4.407 -4.711 6.571 1.00 90.94 96 GLY A CA 1
ATOM 737 C C . GLY A 1 96 ? 2.893 -4.766 6.383 1.00 90.94 96 GLY A C 1
ATOM 738 O O . GLY A 1 96 ? 2.447 -5.250 5.352 1.00 90.94 96 GLY A O 1
ATOM 739 N N . MET A 1 97 ? 2.101 -4.315 7.359 1.00 93.69 97 MET A N 1
ATOM 740 C CA . MET A 1 97 ? 0.639 -4.317 7.267 1.00 93.69 97 MET A CA 1
ATOM 741 C C . MET A 1 97 ? 0.041 -3.111 7.988 1.00 93.69 97 MET A C 1
ATOM 743 O O . MET A 1 97 ? 0.627 -2.585 8.940 1.00 93.69 97 MET A O 1
ATOM 747 N N . CYS A 1 98 ? -1.160 -2.717 7.584 1.00 93.44 98 CYS A N 1
ATOM 748 C CA . CYS A 1 98 ? -1.996 -1.808 8.355 1.00 93.44 98 CYS A CA 1
ATOM 749 C C . CYS A 1 98 ? -3.482 -2.142 8.192 1.00 93.44 98 CYS A C 1
ATOM 751 O O . CYS A 1 98 ? -3.874 -2.926 7.322 1.00 93.44 98 CYS A O 1
ATOM 753 N N . CYS A 1 99 ? -4.292 -1.561 9.073 1.00 95.25 99 CYS A N 1
ATOM 754 C CA . CYS A 1 99 ? -5.732 -1.758 9.116 1.00 95.25 99 CYS A CA 1
ATOM 755 C C . CYS A 1 99 ? -6.449 -0.522 8.569 1.00 95.25 99 CYS A C 1
ATOM 757 O O . CYS A 1 99 ? -6.023 0.606 8.820 1.00 95.25 99 CYS A O 1
ATOM 759 N N . ILE A 1 100 ? -7.541 -0.733 7.845 1.00 95.81 100 ILE A N 1
ATOM 760 C CA . ILE A 1 100 ? -8.386 0.323 7.284 1.00 95.81 100 ILE A CA 1
ATOM 761 C C . ILE A 1 100 ? -9.833 0.108 7.714 1.00 95.81 100 ILE A C 1
ATOM 763 O O . ILE A 1 100 ? -10.299 -1.029 7.750 1.00 95.81 100 ILE A O 1
ATOM 767 N N . ASP A 1 101 ? -10.534 1.185 8.054 1.00 95.88 101 ASP A N 1
ATOM 768 C CA . ASP A 1 101 ? -11.964 1.135 8.360 1.00 95.88 101 ASP A CA 1
ATOM 769 C C . ASP A 1 101 ? -12.765 1.143 7.050 1.00 95.88 101 ASP A C 1
ATOM 771 O O . ASP A 1 101 ? -12.664 2.071 6.244 1.00 95.88 101 ASP A O 1
ATOM 775 N N . LEU A 1 102 ? -13.537 0.082 6.839 1.00 97.06 102 LEU A N 1
ATOM 776 C CA . LEU A 1 102 ? -14.402 -0.144 5.683 1.00 97.06 102 LEU A CA 1
ATOM 777 C C . LEU A 1 102 ? -15.888 -0.042 6.048 1.00 97.06 102 LEU A C 1
ATOM 779 O O . LEU A 1 102 ? -16.729 -0.313 5.197 1.00 97.06 102 LEU A O 1
ATOM 783 N N . THR A 1 103 ? -16.219 0.312 7.294 1.00 96.38 103 THR A N 1
ATOM 784 C CA . THR A 1 103 ? -17.589 0.251 7.834 1.00 96.38 103 THR A CA 1
ATOM 785 C C . THR A 1 103 ? -18.587 1.036 6.982 1.00 96.38 103 THR A C 1
ATOM 787 O O . THR A 1 103 ? -19.689 0.558 6.746 1.00 96.38 103 THR A O 1
ATOM 790 N N . ASP A 1 104 ? -18.192 2.209 6.479 1.00 95.06 104 ASP A N 1
ATOM 791 C CA . ASP A 1 104 ? -19.065 3.079 5.675 1.00 95.06 104 ASP A CA 1
ATOM 792 C C . ASP A 1 104 ? -18.953 2.819 4.160 1.00 95.06 104 ASP A C 1
ATOM 794 O O . ASP A 1 104 ? -19.500 3.572 3.351 1.00 95.06 104 ASP A O 1
ATOM 798 N N . HIS A 1 105 ? -18.217 1.785 3.739 1.00 96.56 105 HIS A N 1
ATOM 799 C CA . HIS A 1 105 ? -18.044 1.488 2.322 1.00 96.56 105 HIS A CA 1
ATOM 800 C C . HIS A 1 105 ? -19.303 0.796 1.754 1.00 96.56 105 HIS A C 1
ATOM 802 O O . HIS A 1 105 ? -19.714 -0.230 2.290 1.00 96.56 105 HIS A O 1
ATOM 808 N N . PRO A 1 106 ? -19.879 1.242 0.619 1.00 95.31 106 PRO A N 1
ATOM 809 C CA . PRO A 1 106 ? -21.133 0.701 0.073 1.00 95.31 106 PRO A CA 1
ATOM 810 C C . PRO A 1 106 ? -21.118 -0.799 -0.247 1.00 95.31 106 PRO A C 1
ATOM 812 O O . PRO A 1 106 ? -22.156 -1.448 -0.224 1.00 95.31 106 PRO A O 1
ATOM 815 N N . ARG A 1 107 ? -19.942 -1.348 -0.573 1.00 94.12 107 ARG A N 1
ATOM 816 C CA . ARG A 1 107 ? -19.748 -2.785 -0.851 1.00 94.12 107 ARG A CA 1
ATOM 817 C C . ARG A 1 107 ? -19.388 -3.626 0.378 1.00 94.12 107 ARG A C 1
ATOM 819 O O . ARG A 1 107 ? -19.094 -4.804 0.229 1.00 94.12 107 ARG A O 1
ATOM 826 N N . ALA A 1 108 ? -19.348 -3.047 1.576 1.00 91.19 108 ALA A N 1
ATOM 827 C CA . ALA A 1 108 ? -19.086 -3.804 2.794 1.00 91.19 108 ALA A CA 1
ATOM 828 C C . ALA A 1 108 ? -20.154 -4.910 2.994 1.00 91.19 108 ALA A C 1
ATOM 830 O O . ALA A 1 108 ? -21.339 -4.623 2.834 1.00 91.19 108 ALA A O 1
ATOM 831 N N . PRO A 1 109 ? -19.784 -6.159 3.356 1.00 92.00 109 PRO A N 1
ATOM 832 C CA . PRO A 1 109 ? -18.438 -6.644 3.675 1.00 92.00 109 PRO A CA 1
ATOM 833 C C . PRO A 1 109 ? -17.638 -7.253 2.508 1.00 92.00 109 PRO A C 1
ATOM 835 O O . PRO A 1 109 ? -16.502 -7.680 2.720 1.00 92.00 109 PRO A O 1
ATOM 838 N N . ASP A 1 110 ? -18.181 -7.283 1.291 1.00 95.56 110 ASP A N 1
ATOM 839 C CA . ASP A 1 110 ? -17.575 -7.917 0.110 1.00 95.56 110 ASP A CA 1
ATOM 840 C C . ASP A 1 110 ? -16.458 -7.065 -0.525 1.00 95.56 110 ASP A C 1
ATOM 842 O O . ASP A 1 110 ? -16.552 -6.496 -1.618 1.00 95.56 110 ASP A O 1
ATOM 846 N N . LEU A 1 111 ? -15.373 -6.925 0.235 1.00 96.06 111 LEU A N 1
ATOM 847 C CA . LEU A 1 111 ? -14.213 -6.107 -0.109 1.00 96.06 111 LEU A CA 1
ATOM 848 C C . LEU A 1 111 ? -12.904 -6.892 -0.117 1.00 96.06 111 LEU A C 1
ATOM 850 O O . LEU A 1 111 ? -11.849 -6.322 -0.403 1.00 96.06 111 LEU A O 1
ATOM 854 N N . TYR A 1 112 ? -12.952 -8.199 0.145 1.00 96.88 112 TYR A N 1
ATOM 855 C CA . TYR A 1 112 ? -11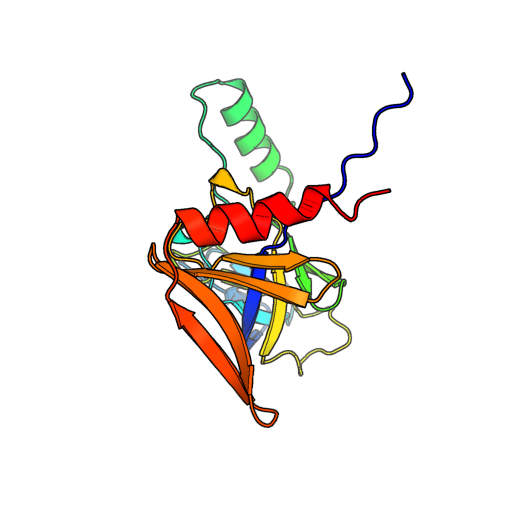.782 -9.056 0.012 1.00 96.88 112 TYR A CA 1
ATOM 856 C C . TYR A 1 112 ? -11.210 -8.955 -1.407 1.00 96.88 112 TYR A C 1
ATOM 858 O O . TYR A 1 112 ? -11.919 -9.036 -2.408 1.00 96.88 112 TYR A O 1
ATOM 866 N N . GLY A 1 113 ? -9.902 -8.737 -1.506 1.00 96.50 113 GLY A N 1
ATOM 867 C CA . GLY A 1 113 ? -9.221 -8.570 -2.778 1.00 96.50 113 GLY A CA 1
ATOM 868 C C . GLY A 1 113 ? -9.505 -7.245 -3.487 1.00 96.50 113 GLY A C 1
ATOM 869 O O . GLY A 1 113 ? -8.946 -7.052 -4.566 1.00 96.50 113 GLY A O 1
ATOM 870 N N . ALA A 1 114 ? -10.300 -6.317 -2.946 1.00 97.25 114 ALA A N 1
ATOM 871 C CA . ALA A 1 114 ? -10.490 -5.009 -3.575 1.00 97.25 114 ALA A CA 1
ATOM 872 C C . ALA A 1 114 ? -9.152 -4.256 -3.694 1.00 97.25 114 ALA A C 1
ATOM 874 O O . ALA A 1 114 ? -8.265 -4.393 -2.843 1.00 97.25 114 ALA A O 1
ATOM 875 N N . VAL A 1 115 ? -8.990 -3.489 -4.775 1.00 97.00 115 VAL A N 1
ATOM 876 C CA . VAL A 1 115 ? -7.775 -2.703 -5.022 1.00 97.00 115 VAL A CA 1
ATOM 877 C C . VAL A 1 115 ? -7.829 -1.428 -4.191 1.00 97.00 115 VAL A C 1
ATOM 879 O O . VAL A 1 115 ? -8.803 -0.681 -4.233 1.00 97.00 115 VAL A O 1
ATOM 882 N N . VAL A 1 116 ? -6.747 -1.166 -3.468 1.00 97.25 116 VAL A N 1
ATOM 883 C CA . VAL A 1 116 ? -6.597 0.002 -2.605 1.00 97.25 116 VAL A CA 1
ATOM 884 C C . VAL A 1 116 ? -5.532 0.916 -3.193 1.00 97.25 116 VAL A C 1
ATOM 886 O O . VAL A 1 116 ? -4.396 0.491 -3.401 1.00 97.25 116 VAL A O 1
ATOM 889 N N . ASN A 1 117 ? -5.884 2.173 -3.451 1.00 95.62 117 ASN A N 1
ATOM 890 C CA . ASN A 1 117 ? -4.960 3.224 -3.865 1.00 95.62 117 ASN A CA 1
ATOM 891 C C . ASN A 1 117 ? -4.457 4.001 -2.640 1.00 95.62 117 ASN A C 1
ATOM 893 O O . ASN A 1 117 ? -5.235 4.434 -1.787 1.00 95.62 117 ASN A O 1
ATOM 897 N N . ILE A 1 118 ? -3.146 4.196 -2.566 1.00 92.56 118 ILE A N 1
ATOM 898 C CA . ILE A 1 118 ? -2.453 4.778 -1.425 1.00 92.56 118 ILE A CA 1
ATOM 899 C C . ILE A 1 118 ? -1.731 6.047 -1.854 1.00 92.56 118 ILE A C 1
ATOM 901 O O . ILE A 1 118 ? -0.882 6.051 -2.749 1.00 92.56 118 ILE A O 1
ATOM 905 N N . LYS A 1 119 ? -1.995 7.132 -1.125 1.00 87.31 119 LYS A N 1
ATOM 906 C CA . LYS A 1 119 ? -1.226 8.371 -1.246 1.00 87.31 119 LYS A CA 1
ATOM 907 C C . LYS A 1 119 ? 0.077 8.233 -0.457 1.00 87.31 119 LYS A C 1
ATOM 909 O O . LYS A 1 119 ? 0.103 8.422 0.755 1.00 87.31 119 LYS A O 1
ATOM 914 N N 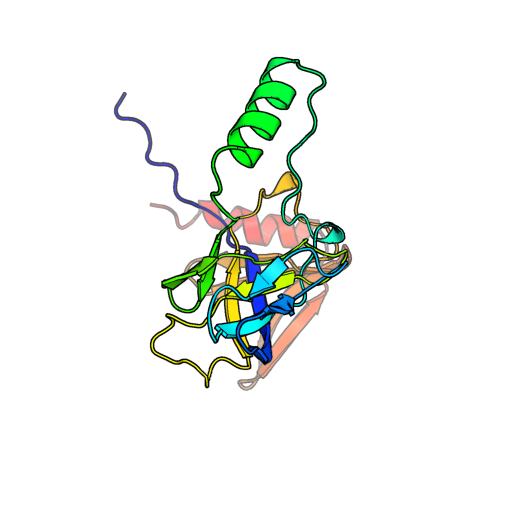. ALA A 1 120 ? 1.164 7.914 -1.152 1.00 85.31 120 ALA A N 1
ATOM 915 C CA . ALA A 1 120 ? 2.512 7.865 -0.586 1.00 85.31 120 ALA A CA 1
ATOM 916 C C . ALA A 1 120 ? 3.426 8.907 -1.246 1.00 85.31 120 ALA A C 1
ATOM 918 O O . ALA A 1 120 ? 3.085 9.490 -2.272 1.00 85.31 120 ALA A O 1
ATOM 919 N N . ARG A 1 121 ? 4.608 9.158 -0.670 1.00 83.69 121 ARG A N 1
ATOM 920 C CA . ARG A 1 121 ? 5.656 9.958 -1.326 1.00 83.69 121 ARG A CA 1
ATOM 921 C C . ARG A 1 121 ? 6.529 9.046 -2.168 1.00 83.69 121 ARG A C 1
ATOM 923 O O . ARG A 1 121 ? 7.056 8.073 -1.644 1.00 83.69 121 ARG A O 1
ATOM 930 N N . ARG A 1 122 ? 6.774 9.402 -3.431 1.00 84.75 122 ARG A N 1
ATOM 931 C CA . ARG A 1 122 ? 7.553 8.567 -4.364 1.00 84.75 122 ARG A CA 1
ATOM 932 C C . ARG A 1 122 ? 8.942 8.214 -3.830 1.00 84.75 122 ARG A C 1
ATOM 934 O O . ARG A 1 122 ? 9.424 7.118 -4.074 1.00 84.75 122 ARG A O 1
ATOM 941 N N . THR A 1 123 ? 9.570 9.142 -3.110 1.00 85.56 123 THR A N 1
ATOM 942 C CA . THR A 1 123 ? 10.895 8.969 -2.499 1.00 85.56 123 THR A CA 1
ATOM 943 C C . THR A 1 123 ? 10.890 8.092 -1.250 1.00 85.56 123 THR A C 1
ATOM 945 O O . THR A 1 123 ? 11.938 7.572 -0.891 1.00 85.56 123 THR A O 1
ATOM 948 N N . ALA A 1 124 ? 9.739 7.930 -0.591 1.00 86.44 124 ALA A N 1
ATOM 949 C CA . ALA A 1 124 ? 9.594 7.073 0.583 1.00 86.44 124 ALA A CA 1
ATOM 950 C C . ALA A 1 124 ? 9.279 5.618 0.205 1.00 86.44 124 ALA A C 1
ATOM 952 O O . ALA A 1 124 ? 9.525 4.722 1.005 1.00 86.44 124 ALA A O 1
ATOM 953 N N . VAL A 1 125 ? 8.740 5.380 -0.998 1.00 89.44 125 VAL A N 1
ATOM 954 C CA . VAL A 1 125 ? 8.368 4.035 -1.451 1.00 89.44 125 VAL A CA 1
ATOM 955 C C . VAL A 1 125 ? 9.604 3.152 -1.585 1.00 89.44 125 VAL A C 1
ATOM 957 O O . VAL A 1 125 ? 10.567 3.497 -2.275 1.00 89.44 125 VAL A O 1
ATOM 960 N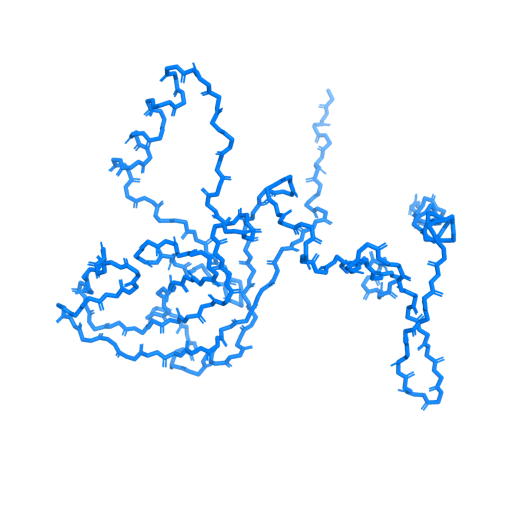 N . ASN A 1 126 ? 9.554 1.982 -0.952 1.00 90.56 126 ASN A N 1
ATOM 961 C CA . ASN A 1 126 ? 10.657 1.029 -0.955 1.00 90.56 126 ASN A CA 1
ATOM 962 C C . ASN A 1 126 ? 10.966 0.519 -2.378 1.00 90.56 126 ASN A C 1
ATOM 964 O O . ASN A 1 126 ? 10.066 0.228 -3.168 1.00 90.56 126 ASN A O 1
ATOM 968 N N . ARG A 1 127 ? 12.255 0.358 -2.707 1.00 88.94 127 ARG A N 1
ATOM 969 C CA . ARG A 1 127 ? 12.723 -0.145 -4.014 1.00 88.94 127 ARG A CA 1
ATOM 970 C C . ARG A 1 127 ? 12.238 -1.559 -4.334 1.00 88.94 127 ARG A C 1
ATOM 972 O O . ARG A 1 127 ? 12.147 -1.887 -5.514 1.00 88.94 127 ARG A O 1
ATOM 979 N N . ARG A 1 128 ? 11.906 -2.364 -3.316 1.00 89.69 128 ARG A N 1
ATOM 980 C CA . ARG A 1 128 ? 11.373 -3.727 -3.479 1.00 89.69 128 ARG A CA 1
ATOM 981 C C . ARG A 1 128 ? 10.022 -3.767 -4.193 1.00 89.69 128 ARG A C 1
ATOM 983 O O . ARG A 1 128 ? 9.692 -4.781 -4.805 1.00 89.69 128 ARG A O 1
ATOM 990 N N . ILE A 1 129 ? 9.247 -2.684 -4.100 1.00 92.38 129 ILE A N 1
ATOM 991 C CA . ILE A 1 129 ? 7.924 -2.603 -4.711 1.00 92.38 129 ILE A CA 1
ATOM 992 C C . ILE A 1 129 ? 8.094 -2.518 -6.233 1.00 92.38 129 ILE A C 1
ATOM 994 O O . ILE A 1 129 ? 8.805 -1.627 -6.716 1.00 92.38 129 ILE A O 1
ATOM 998 N N . PRO A 1 130 ? 7.457 -3.423 -6.999 1.00 93.94 130 PRO A N 1
ATOM 999 C CA . PRO A 1 130 ? 7.540 -3.409 -8.450 1.00 93.94 130 PRO A CA 1
ATOM 1000 C C . PRO A 1 130 ? 6.978 -2.100 -9.007 1.00 93.94 130 PRO A C 1
ATOM 1002 O O . PRO A 1 130 ? 5.892 -1.651 -8.640 1.00 93.94 130 PRO A O 1
ATOM 1005 N N . LYS A 1 131 ? 7.722 -1.490 -9.928 1.00 93.81 131 LYS A N 1
ATOM 1006 C CA . LYS A 1 131 ? 7.313 -0.276 -10.638 1.00 93.81 131 LYS A CA 1
ATOM 1007 C C . LYS A 1 131 ? 6.807 -0.672 -12.009 1.00 93.81 131 LYS A C 1
ATOM 1009 O O . LYS A 1 131 ? 7.561 -1.182 -12.835 1.00 93.81 131 LYS A O 1
ATOM 1014 N N . ILE A 1 132 ? 5.531 -0.414 -12.233 1.00 93.62 132 ILE A N 1
ATOM 1015 C CA . ILE A 1 132 ? 4.844 -0.703 -13.482 1.00 93.62 132 ILE A CA 1
ATOM 1016 C C . ILE A 1 132 ? 4.726 0.610 -14.250 1.00 93.62 132 ILE A C 1
ATOM 1018 O O . ILE A 1 132 ? 4.135 1.571 -13.759 1.00 93.62 132 ILE A O 1
ATOM 1022 N N . TYR A 1 133 ? 5.315 0.664 -15.440 1.00 92.31 133 TYR A N 1
ATOM 1023 C CA . TYR A 1 133 ? 5.262 1.832 -16.309 1.00 92.31 133 TYR A CA 1
ATOM 1024 C C . TYR A 1 133 ? 4.254 1.589 -17.422 1.00 92.31 133 TYR A C 1
ATOM 1026 O O . TYR A 1 133 ? 4.323 0.585 -18.141 1.00 92.31 133 TYR A O 1
ATOM 1034 N N . THR A 1 134 ? 3.347 2.544 -17.583 1.00 89.69 134 THR A N 1
ATOM 1035 C CA . THR A 1 134 ? 2.347 2.545 -18.643 1.00 89.69 134 THR A CA 1
ATOM 1036 C C . THR A 1 134 ? 2.495 3.782 -19.522 1.00 89.69 134 THR A C 1
ATOM 1038 O O . THR A 1 134 ? 2.877 4.858 -19.060 1.00 89.69 134 THR A O 1
ATOM 1041 N N . ILE A 1 135 ? 2.207 3.622 -20.812 1.00 87.31 135 ILE A N 1
ATOM 1042 C CA . ILE A 1 135 ? 2.084 4.713 -21.785 1.00 87.31 135 ILE A CA 1
ATOM 1043 C C . ILE A 1 135 ? 0.751 4.499 -22.494 1.00 87.31 135 ILE A C 1
ATOM 1045 O O . ILE A 1 135 ? 0.511 3.412 -23.015 1.00 87.31 135 ILE A O 1
ATOM 1049 N N . ASN A 1 136 ? -0.131 5.503 -22.481 1.00 85.00 136 ASN A N 1
ATOM 1050 C CA . ASN A 1 136 ? -1.485 5.407 -23.046 1.00 85.00 136 ASN A CA 1
ATOM 1051 C C . ASN A 1 136 ? -2.236 4.156 -22.547 1.00 85.00 136 ASN A C 1
ATOM 1053 O O . ASN A 1 136 ? -2.788 3.390 -23.333 1.00 85.00 136 ASN A O 1
ATOM 1057 N N . ASN A 1 137 ? -2.170 3.906 -21.234 1.00 84.50 137 ASN A N 1
ATOM 1058 C CA . ASN A 1 137 ? -2.730 2.736 -20.540 1.00 84.50 137 ASN A CA 1
ATOM 1059 C C . ASN A 1 137 ? -2.196 1.363 -20.992 1.00 84.50 137 ASN A C 1
ATOM 1061 O O . ASN A 1 137 ? -2.681 0.336 -20.521 1.00 84.50 137 ASN A O 1
ATOM 1065 N N . LYS A 1 138 ? -1.162 1.315 -21.837 1.00 87.69 138 LYS A N 1
ATOM 1066 C CA . LYS A 1 138 ? -0.475 0.074 -22.207 1.00 87.69 138 LYS A CA 1
ATOM 1067 C C . LYS A 1 138 ? 0.740 -0.136 -21.319 1.00 87.69 138 LYS A C 1
ATOM 1069 O O . LYS A 1 138 ? 1.537 0.782 -21.132 1.00 87.69 138 LYS A O 1
ATOM 1074 N N . LEU A 1 139 ? 0.886 -1.344 -20.784 1.00 89.81 139 LEU A N 1
ATOM 1075 C CA . LEU A 1 139 ? 2.083 -1.769 -20.065 1.00 89.81 139 LEU A CA 1
ATOM 1076 C C . LEU A 1 139 ? 3.282 -1.749 -21.020 1.00 89.81 139 LEU A C 1
ATOM 1078 O O . LEU A 1 139 ? 3.224 -2.369 -22.078 1.00 89.81 139 LEU A O 1
ATOM 1082 N N . VAL A 1 140 ? 4.356 -1.049 -20.652 1.00 92.50 140 VAL A N 1
ATOM 1083 C CA . VAL A 1 140 ? 5.563 -0.943 -21.497 1.00 92.50 140 VAL A CA 1
ATOM 1084 C C . VAL A 1 140 ? 6.831 -1.434 -20.815 1.00 92.50 140 VAL A C 1
ATOM 1086 O O . VAL A 1 140 ? 7.765 -1.853 -21.494 1.00 92.50 140 VAL A O 1
ATOM 1089 N N . LEU A 1 141 ? 6.885 -1.373 -19.485 1.00 94.44 141 LEU A N 1
ATOM 1090 C CA . LEU A 1 141 ? 8.068 -1.735 -18.716 1.00 94.44 141 LEU A CA 1
ATOM 1091 C C . LEU A 1 141 ? 7.666 -2.085 -17.283 1.00 94.44 141 LEU A C 1
ATOM 1093 O O . LEU A 1 141 ? 6.853 -1.391 -16.671 1.00 94.44 141 LEU A O 1
ATOM 1097 N N . ILE A 1 142 ? 8.286 -3.119 -16.730 1.00 95.06 142 ILE A N 1
ATOM 1098 C CA . ILE A 1 142 ? 8.243 -3.437 -15.305 1.00 95.06 142 ILE A CA 1
ATOM 1099 C C . ILE A 1 142 ? 9.674 -3.340 -14.778 1.00 95.06 142 ILE A C 1
ATOM 1101 O O . ILE A 1 142 ? 10.590 -3.931 -15.345 1.00 95.06 142 ILE A O 1
ATOM 1105 N N . HIS A 1 143 ? 9.878 -2.601 -13.694 1.00 94.44 143 HIS A N 1
ATOM 1106 C CA . HIS A 1 143 ? 11.133 -2.603 -12.947 1.00 94.44 143 HIS A CA 1
ATOM 1107 C C . HIS A 1 143 ? 10.893 -3.269 -11.597 1.00 94.44 143 HIS A C 1
ATOM 1109 O O . HIS A 1 143 ? 10.111 -2.774 -10.782 1.00 94.44 143 HIS A O 1
ATOM 1115 N N . TRP A 1 144 ? 11.566 -4.391 -11.364 1.00 94.25 144 TRP A N 1
ATOM 1116 C CA . TRP A 1 144 ? 11.417 -5.178 -10.148 1.00 94.25 144 TRP A CA 1
ATOM 1117 C C . TRP A 1 144 ? 12.718 -5.911 -9.820 1.00 94.25 144 TRP A C 1
ATOM 1119 O O . TRP A 1 144 ? 13.374 -6.420 -10.725 1.00 94.25 144 TRP A O 1
ATOM 1129 N N . GLN A 1 145 ? 13.095 -5.935 -8.536 1.00 90.94 145 GLN A N 1
ATOM 1130 C CA . GLN A 1 145 ? 14.340 -6.547 -8.043 1.00 90.94 145 GLN A CA 1
ATOM 1131 C C . GLN A 1 145 ? 15.598 -6.088 -8.805 1.00 90.94 145 GLN A C 1
ATOM 1133 O O . GLN A 1 145 ? 16.443 -6.898 -9.169 1.00 90.94 145 GLN A O 1
ATOM 1138 N N . GLU A 1 146 ? 15.703 -4.782 -9.079 1.00 90.81 146 GLU A N 1
ATOM 1139 C CA . GLU A 1 146 ? 16.815 -4.173 -9.836 1.00 90.81 146 GLU A CA 1
ATOM 1140 C C . GLU A 1 146 ? 16.964 -4.696 -11.283 1.00 90.81 146 GLU A C 1
ATOM 1142 O O . GLU A 1 146 ? 17.966 -4.436 -11.949 1.00 90.81 146 GLU A O 1
ATOM 1147 N N . ARG A 1 147 ? 15.942 -5.392 -11.800 1.00 94.38 147 ARG A N 1
ATOM 1148 C CA . ARG A 1 147 ? 15.855 -5.889 -13.178 1.00 94.38 147 ARG A CA 1
ATOM 1149 C C . ARG A 1 147 ? 14.734 -5.204 -13.947 1.00 94.38 147 ARG A C 1
ATOM 1151 O O . ARG A 1 147 ? 13.739 -4.751 -13.373 1.00 94.38 147 ARG A O 1
ATOM 1158 N N . TYR A 1 148 ? 14.888 -5.159 -15.265 1.00 95.75 148 TYR A N 1
ATOM 1159 C CA . TYR A 1 148 ? 13.937 -4.541 -16.182 1.00 95.75 148 TYR A CA 1
ATOM 1160 C C . TYR A 1 148 ? 13.295 -5.603 -17.055 1.00 95.75 148 TYR A C 1
ATOM 1162 O O . TYR A 1 148 ? 13.987 -6.423 -17.650 1.00 95.75 148 TYR A O 1
ATOM 1170 N N . TRP A 1 149 ? 11.975 -5.554 -17.162 1.00 95.75 149 TRP A N 1
ATOM 1171 C CA . TRP A 1 149 ? 11.191 -6.541 -17.881 1.00 95.75 149 TRP A CA 1
ATOM 1172 C C . TRP A 1 149 ? 10.288 -5.852 -18.892 1.00 95.75 149 TRP A C 1
ATOM 1174 O O . TRP A 1 149 ? 9.524 -4.945 -18.547 1.00 95.75 149 TRP A O 1
ATOM 1184 N N . GLN A 1 150 ? 10.365 -6.292 -20.142 1.00 94.50 150 GLN A N 1
ATOM 1185 C CA . GLN A 1 150 ? 9.495 -5.833 -21.212 1.00 94.50 150 GLN A CA 1
ATOM 1186 C C . GLN A 1 150 ? 8.339 -6.824 -21.396 1.00 94.50 150 GLN A C 1
ATOM 1188 O O . GLN A 1 150 ? 8.600 -8.019 -21.562 1.00 94.50 150 GLN A O 1
ATOM 1193 N N . PRO A 1 151 ? 7.076 -6.362 -21.394 1.00 93.00 151 PRO A N 1
ATOM 1194 C CA . PRO A 1 151 ? 5.946 -7.206 -21.751 1.00 93.00 151 PRO A CA 1
ATOM 1195 C C . PRO A 1 151 ? 5.993 -7.545 -23.247 1.00 93.00 151 PRO A C 1
ATOM 1197 O O . PRO A 1 151 ? 6.255 -6.686 -24.092 1.00 93.00 151 PRO A O 1
ATOM 1200 N N . MET A 1 152 ? 5.708 -8.796 -23.581 1.00 89.12 152 MET A N 1
ATOM 1201 C CA . MET A 1 152 ? 5.580 -9.291 -24.948 1.00 89.12 152 MET A CA 1
ATOM 1202 C C . MET A 1 152 ? 4.256 -10.036 -25.069 1.00 89.12 152 MET A C 1
ATOM 1204 O O . MET A 1 152 ? 3.903 -10.797 -24.175 1.00 89.12 152 MET A O 1
ATOM 1208 N N . SER A 1 153 ? 3.527 -9.834 -26.164 1.00 86.50 153 SER A N 1
ATOM 1209 C CA . SER A 1 153 ? 2.335 -10.626 -26.465 1.00 86.50 153 SER A CA 1
ATOM 1210 C C . SER A 1 153 ? 2.667 -11.628 -27.562 1.00 86.50 153 SER A C 1
ATOM 1212 O O . SER A 1 153 ? 3.220 -11.247 -28.595 1.00 86.50 153 SER A O 1
ATOM 1214 N N . ARG A 1 154 ? 2.373 -12.904 -27.319 1.00 86.50 154 ARG A N 1
ATOM 1215 C CA . ARG A 1 154 ? 2.533 -13.991 -28.286 1.00 86.50 154 ARG A CA 1
ATOM 1216 C C . ARG A 1 154 ? 1.381 -14.969 -28.096 1.00 86.50 154 ARG A C 1
ATOM 1218 O O . ARG A 1 154 ? 1.140 -15.398 -26.975 1.00 86.50 154 ARG A O 1
ATOM 1225 N N . ASP A 1 155 ? 0.662 -15.272 -29.174 1.00 87.19 155 ASP A N 1
ATOM 1226 C CA . ASP A 1 155 ? -0.440 -16.247 -29.186 1.00 87.19 155 ASP A CA 1
ATOM 1227 C C . ASP A 1 155 ? -1.530 -15.967 -28.125 1.00 87.19 155 ASP A C 1
ATOM 1229 O O . ASP A 1 155 ? -2.059 -16.869 -27.487 1.00 87.19 155 ASP A O 1
ATOM 1233 N N . GLY A 1 156 ? -1.838 -14.684 -27.886 1.00 85.56 156 GLY A N 1
ATOM 1234 C CA . GLY A 1 156 ? -2.815 -14.254 -26.873 1.00 85.56 156 GLY A CA 1
ATOM 1235 C C . GLY A 1 156 ? -2.310 -14.298 -25.424 1.00 85.56 156 GLY A C 1
ATOM 1236 O O . GLY A 1 156 ? -3.000 -13.822 -24.525 1.00 85.56 156 GLY A O 1
ATOM 1237 N N . LEU A 1 157 ? -1.094 -14.794 -25.189 1.00 86.44 157 LEU A N 1
ATOM 1238 C CA . LEU A 1 157 ? -0.448 -14.832 -23.880 1.00 86.44 157 LEU A CA 1
ATOM 1239 C C . LEU A 1 157 ? 0.514 -13.652 -23.707 1.00 86.44 157 LEU A C 1
ATOM 1241 O O . LEU A 1 157 ? 1.144 -13.180 -24.659 1.00 86.44 157 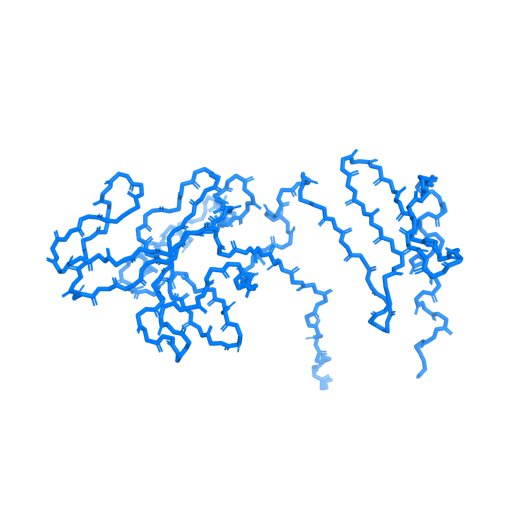LEU A O 1
ATOM 1245 N N . VAL A 1 158 ? 0.622 -13.163 -22.470 1.00 85.88 158 VAL A N 1
ATOM 1246 C CA . VAL A 1 158 ? 1.555 -12.095 -22.095 1.00 85.88 158 VAL A CA 1
ATOM 1247 C C . VAL A 1 158 ? 2.746 -12.709 -21.374 1.00 85.88 158 VAL A C 1
ATOM 1249 O O . VAL A 1 158 ? 2.602 -13.320 -20.319 1.00 85.88 158 VAL A O 1
ATOM 1252 N N . TYR A 1 159 ? 3.929 -12.503 -21.938 1.00 90.38 159 TYR A N 1
ATOM 1253 C CA . TYR A 1 159 ? 5.211 -12.907 -21.378 1.00 90.38 159 TYR A CA 1
ATOM 1254 C C . TYR A 1 159 ? 6.012 -11.683 -20.956 1.00 90.38 159 TYR A C 1
ATOM 1256 O O . TYR A 1 159 ? 5.757 -10.563 -21.403 1.00 90.38 159 TYR A O 1
ATOM 1264 N N . VAL A 1 160 ? 7.025 -11.904 -20.125 1.00 92.00 160 VAL A N 1
ATOM 1265 C CA . VAL A 1 160 ? 7.994 -10.877 -19.751 1.00 92.00 160 VAL A CA 1
ATOM 1266 C C . VAL A 1 160 ? 9.391 -11.314 -20.158 1.00 92.00 160 VAL A C 1
ATOM 1268 O O . VAL A 1 160 ? 9.811 -12.434 -19.880 1.00 92.00 160 VAL A O 1
ATOM 1271 N N . LYS A 1 161 ? 10.114 -10.419 -20.828 1.00 93.88 161 LYS A N 1
ATOM 1272 C CA . LYS A 1 161 ? 11.508 -10.625 -21.219 1.00 93.88 161 LYS A CA 1
ATOM 1273 C C . LYS A 1 161 ? 12.398 -9.679 -20.430 1.00 93.88 161 LYS A C 1
ATOM 1275 O O . LYS A 1 161 ? 12.147 -8.475 -20.427 1.00 93.88 161 LYS A O 1
ATOM 1280 N N . GLU A 1 162 ? 13.436 -10.210 -19.793 1.00 96.25 162 GLU A N 1
ATOM 1281 C CA . GLU A 1 162 ? 14.453 -9.383 -19.143 1.00 96.25 162 GLU A CA 1
ATOM 1282 C C . GLU A 1 162 ? 15.232 -8.579 -20.198 1.00 96.25 162 GLU A C 1
ATOM 1284 O O . GLU A 1 162 ? 15.616 -9.102 -21.250 1.00 96.25 162 GLU A O 1
ATOM 1289 N N . ILE A 1 163 ? 15.438 -7.290 -19.935 1.00 96.06 163 ILE A N 1
ATOM 1290 C CA . ILE A 1 163 ? 16.141 -6.359 -20.819 1.00 96.06 163 ILE A CA 1
ATOM 1291 C C . ILE A 1 163 ? 17.192 -5.560 -20.045 1.00 96.06 163 ILE A C 1
ATOM 1293 O O . ILE A 1 163 ? 17.133 -5.416 -18.826 1.00 96.06 163 ILE A O 1
ATOM 1297 N N . SER A 1 164 ? 18.156 -4.990 -20.768 1.00 95.88 164 SER A N 1
ATOM 1298 C CA . SER A 1 164 ? 19.170 -4.121 -20.171 1.00 95.88 164 SER A CA 1
ATOM 1299 C C . SER A 1 164 ? 18.601 -2.751 -19.776 1.00 95.88 164 SER A C 1
ATOM 1301 O O . SER A 1 164 ? 17.622 -2.269 -20.354 1.00 95.88 164 SER A O 1
ATOM 1303 N N . LEU A 1 165 ? 19.277 -2.064 -18.847 1.00 93.12 165 LEU A N 1
ATOM 1304 C CA . LEU A 1 165 ? 18.960 -0.679 -18.472 1.00 93.12 165 LEU A CA 1
ATOM 1305 C C . LEU A 1 165 ? 18.921 0.256 -19.693 1.00 93.12 165 LEU A C 1
ATOM 1307 O O . LEU A 1 165 ? 18.038 1.106 -19.793 1.00 93.12 165 LEU A O 1
ATOM 1311 N N . ARG A 1 166 ? 19.854 0.090 -20.641 1.00 94.06 166 ARG A N 1
ATOM 1312 C CA . ARG A 1 166 ? 19.914 0.913 -21.860 1.00 94.06 166 ARG A CA 1
ATOM 1313 C C . ARG A 1 166 ? 18.639 0.766 -22.692 1.00 94.06 166 ARG A C 1
ATOM 1315 O O . ARG A 1 166 ? 18.048 1.774 -23.067 1.00 94.06 166 ARG A O 1
ATOM 1322 N N . ALA A 1 167 ? 18.186 -0.469 -22.910 1.00 92.81 167 ALA A N 1
ATOM 1323 C CA . ALA A 1 167 ? 16.941 -0.739 -23.625 1.00 92.81 167 ALA A CA 1
ATOM 1324 C C . ALA A 1 167 ? 15.718 -0.178 -22.875 1.00 92.81 167 ALA A C 1
ATOM 1326 O O . ALA A 1 167 ? 14.848 0.440 -23.487 1.00 92.81 167 ALA A O 1
ATOM 1327 N N . ALA A 1 168 ? 15.674 -0.313 -21.545 1.00 91.81 168 ALA A N 1
ATOM 1328 C CA . ALA A 1 168 ? 14.596 0.240 -20.723 1.00 91.81 168 ALA A CA 1
ATOM 1329 C C . ALA A 1 168 ? 14.504 1.774 -20.834 1.00 91.81 168 ALA A C 1
ATOM 1331 O O . ALA A 1 168 ? 13.414 2.330 -20.985 1.00 91.81 168 ALA A O 1
ATOM 1332 N N . VAL A 1 169 ? 15.648 2.468 -20.814 1.00 91.25 169 VAL A N 1
ATOM 1333 C CA . VAL A 1 169 ? 15.712 3.925 -21.002 1.00 91.25 169 VAL A CA 1
ATOM 1334 C C . VAL A 1 169 ? 15.223 4.326 -22.394 1.00 91.25 169 VAL A C 1
ATOM 1336 O O . VAL A 1 169 ? 14.493 5.309 -22.513 1.00 91.25 169 VAL A O 1
ATOM 1339 N N . GLU A 1 170 ? 15.571 3.580 -23.443 1.00 91.38 170 GLU A N 1
ATOM 1340 C CA . GLU A 1 170 ? 15.076 3.855 -24.798 1.00 91.38 170 GLU A CA 1
ATOM 1341 C C . GLU A 1 170 ? 13.554 3.706 -24.912 1.00 91.38 170 GLU A C 1
ATOM 1343 O O . GLU A 1 170 ? 12.906 4.579 -25.493 1.00 91.38 170 GLU A O 1
ATOM 1348 N N . ILE A 1 171 ? 12.965 2.669 -24.304 1.00 88.00 171 ILE A N 1
ATOM 1349 C CA . ILE A 1 171 ? 11.504 2.484 -24.253 1.00 88.00 171 ILE A CA 1
ATOM 1350 C C . ILE A 1 171 ? 10.831 3.697 -23.599 1.00 88.00 171 ILE A C 1
ATOM 1352 O O . ILE A 1 171 ? 9.865 4.236 -24.138 1.00 88.00 171 ILE A O 1
ATOM 1356 N N . LEU A 1 172 ? 11.360 4.168 -22.465 1.00 85.62 172 LEU A N 1
ATOM 1357 C CA . LEU A 1 172 ? 10.791 5.308 -21.743 1.00 85.62 172 LEU A CA 1
ATOM 1358 C C . LEU A 1 172 ? 11.013 6.647 -22.462 1.00 85.62 172 LEU A C 1
ATOM 1360 O O . LEU A 1 172 ? 10.162 7.528 -22.362 1.00 85.62 172 LEU A O 1
ATOM 1364 N N . LYS A 1 173 ? 12.112 6.816 -23.208 1.00 84.75 173 LYS A N 1
ATOM 1365 C CA . LYS A 1 173 ? 12.382 8.032 -24.000 1.00 84.75 173 LYS A CA 1
ATOM 1366 C C . LYS A 1 173 ? 11.426 8.199 -25.179 1.00 84.75 173 LYS A C 1
ATOM 1368 O O . LYS A 1 173 ? 11.072 9.331 -25.504 1.00 84.75 173 LYS A O 1
ATOM 1373 N N . ARG A 1 174 ? 10.941 7.100 -25.772 1.00 71.12 174 ARG A N 1
ATOM 1374 C CA . ARG A 1 174 ? 9.922 7.137 -26.844 1.00 71.12 174 ARG A CA 1
ATOM 1375 C C . ARG A 1 174 ? 8.613 7.813 -26.409 1.00 71.12 174 ARG A C 1
ATOM 1377 O O . ARG A 1 174 ? 7.836 8.214 -27.267 1.00 71.12 174 ARG A O 1
ATOM 1384 N N . ARG A 1 175 ? 8.402 8.025 -25.101 1.00 58.25 175 ARG A N 1
ATOM 1385 C CA . ARG A 1 175 ? 7.315 8.843 -24.536 1.00 58.25 175 ARG A CA 1
ATOM 1386 C C . ARG A 1 175 ? 7.276 10.273 -25.094 1.00 58.25 175 ARG A C 1
ATOM 1388 O O . ARG A 1 175 ? 6.187 10.810 -25.244 1.00 58.25 175 ARG A O 1
ATOM 1395 N N . ASN A 1 176 ? 8.426 10.864 -25.430 1.00 51.09 176 ASN A N 1
ATOM 1396 C CA . ASN A 1 176 ? 8.492 12.235 -25.956 1.00 51.09 176 ASN A CA 1
ATOM 1397 C C . ASN A 1 176 ? 8.153 12.352 -27.452 1.00 51.09 176 ASN A C 1
ATOM 1399 O O . ASN A 1 176 ? 8.088 13.466 -27.953 1.00 51.09 176 ASN A O 1
ATOM 1403 N N . LEU A 1 177 ? 7.945 11.242 -28.171 1.00 45.34 177 LEU A N 1
ATOM 1404 C CA . LEU A 1 177 ? 7.642 11.266 -29.611 1.00 45.34 177 LEU A CA 1
ATOM 1405 C C . LEU A 1 177 ? 6.138 11.200 -29.925 1.00 45.34 177 LEU A C 1
ATOM 1407 O O . LEU A 1 177 ? 5.761 11.329 -31.081 1.00 45.34 177 LEU A O 1
ATOM 1411 N N . TYR A 1 178 ? 5.285 11.014 -28.911 1.00 41.47 178 TYR A N 1
ATOM 1412 C CA . TYR A 1 178 ? 3.826 10.887 -29.066 1.00 41.47 178 TYR A CA 1
ATOM 1413 C C . TYR A 1 178 ? 3.038 11.905 -28.224 1.00 41.47 178 TYR A C 1
ATOM 1415 O O . TYR A 1 178 ? 1.868 11.683 -27.927 1.00 41.47 178 TYR A O 1
ATOM 1423 N N . GLY A 1 179 ? 3.691 12.989 -27.798 1.00 42.50 179 GLY A N 1
ATOM 1424 C CA . GLY A 1 179 ? 3.064 14.104 -27.089 1.00 42.50 179 GLY A CA 1
AT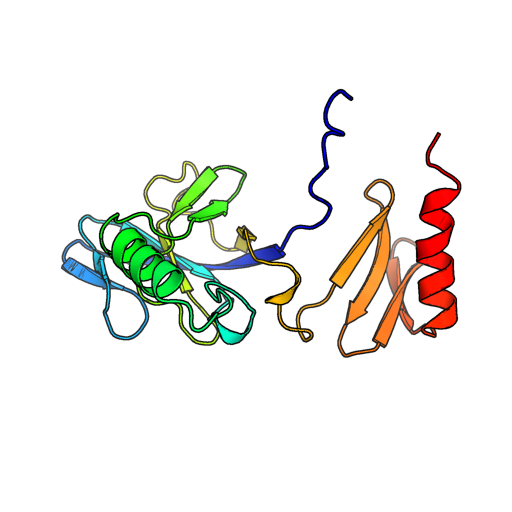OM 1425 C C . GLY A 1 179 ? 3.070 15.366 -27.945 1.00 42.50 179 GLY A C 1
ATOM 1426 O O . GLY A 1 179 ? 3.911 16.234 -27.717 1.00 42.50 179 GLY A O 1
ATOM 1427 N N . SER A 1 180 ? 2.151 15.422 -28.910 1.00 32.97 180 SER A N 1
ATOM 1428 C CA . SER A 1 180 ? 1.622 16.643 -29.534 1.00 32.97 180 SER A CA 1
ATOM 1429 C C . SER A 1 180 ? 0.172 16.809 -29.102 1.00 32.97 180 SER A C 1
ATOM 1431 O O . SER A 1 180 ? -0.542 15.779 -29.094 1.00 32.97 180 SER A O 1
#

Secondary structure (DSSP, 8-state):
-PPP-PPP---EEEE--EEEEE-TT-EESBTT-EE-SSSEEEEEES--GGGTTT-------HHHHHHHHHHHHTT---EEEETTEEEEEESB--SS-EEEE-TT-TTTT--TT-EEEE---TTTS-TTSPEEEEETTEEEEEEETTEEEEEEEETTEEEEEEE-HHHHHHHHHGGGGS--

Sequence (180 aa):
PPGIALQNTWNLYTRIIQVHQVAKGEPVGYNQAYIAKRDSLIGVIPIGYSDGLGLAPENHSLRQYLRKTLIHLVHNPLQVSVDGISCPIVGKIAMGMCCIDLTDHPRAPDLYGAVVNIKARRTAVNRRIPKIYTINNKLVLIHWQERYWQPMSRDGLVYVKEISLRAAVEILKRRNLYGS

Foldseek 3Di:
DPPDPDDDQDWDKWAFADKDWDAAQDFDDDPSQFGHNHGFIKTKTFAFQLQQPPDDDDDVDPVVVVVVVVCVVVPDAFWKDFPNDTWGWDDHGDNTMTMTTCRPPPPPPPRGGTMIIHDGDPVSGDLQDWDFDDDPNHTAWIQHPNWIWGWDDDPNDIDTDTDDPVVVVVSVVCSVVPDD

pLDDT: mean 84.89, std 14.74, range [32.97, 97.94]

Radius of gyration: 19.91 Å; chains: 1; bounding box: 41×49×52 Å